Protein AF-A0A7W0RYN9-F1 (afdb_monomer_lite)

Sequence (116 aa):
MTLTGSSGGPLALGMLSTSPTIRRSRAARNGIRLAMRLSEGTEVVRIRIYRKTSSGRRLLSSGFKSPGASGLYRVSQNHRALRRALRVGRYEVEVTPGASRSDLGTTSRYAFRVVR

Structure (mmCIF, N/CA/C/O backbone):
data_AF-A0A7W0RYN9-F1
#
_entry.id   AF-A0A7W0RYN9-F1
#
loop_
_atom_site.group_PDB
_atom_site.id
_atom_site.type_symbol
_atom_site.label_atom_id
_atom_site.label_alt_id
_atom_site.label_comp_id
_atom_site.label_asym_id
_atom_site.label_entity_id
_atom_site.label_seq_id
_atom_site.pdbx_PDB_ins_code
_atom_site.Cartn_x
_atom_site.Cartn_y
_atom_site.Cartn_z
_atom_site.occupancy
_atom_site.B_iso_or_equiv
_atom_site.auth_seq_id
_atom_site.auth_comp_id
_atom_site.auth_asym_id
_atom_site.auth_atom_id
_atom_site.pdbx_PDB_model_num
ATOM 1 N N . MET A 1 1 ? 31.213 -9.856 -25.111 1.00 39.22 1 MET A N 1
ATOM 2 C CA . MET A 1 1 ? 29.735 -9.843 -25.147 1.00 39.22 1 MET A CA 1
ATOM 3 C C . MET A 1 1 ? 29.245 -10.875 -24.150 1.00 39.22 1 MET A C 1
ATOM 5 O O . MET A 1 1 ? 29.235 -12.056 -24.465 1.00 39.22 1 MET A O 1
ATOM 9 N N . THR A 1 2 ? 28.956 -10.462 -22.919 1.00 36.59 2 THR A N 1
ATOM 10 C CA . THR A 1 2 ? 28.509 -11.380 -21.864 1.00 36.59 2 THR A CA 1
ATOM 11 C C . THR A 1 2 ? 26.988 -11.334 -21.835 1.00 36.59 2 THR A C 1
ATOM 13 O O . THR A 1 2 ? 26.407 -10.299 -21.524 1.00 36.59 2 THR A O 1
ATOM 16 N N . LEU A 1 3 ? 26.351 -12.432 -22.239 1.00 46.62 3 LEU A N 1
ATOM 17 C CA . LEU A 1 3 ? 24.906 -12.624 -22.160 1.00 46.62 3 LEU A CA 1
ATOM 18 C C . LEU A 1 3 ? 24.524 -12.757 -20.681 1.00 46.62 3 LEU A C 1
ATOM 20 O O . LEU A 1 3 ? 24.671 -13.826 -20.090 1.00 46.62 3 LEU A O 1
ATOM 24 N N . THR A 1 4 ? 24.076 -11.669 -20.059 1.00 43.56 4 THR A N 1
ATOM 25 C CA . THR A 1 4 ? 23.472 -11.719 -18.726 1.00 43.56 4 THR A CA 1
ATOM 26 C C . THR A 1 4 ? 22.113 -12.388 -18.874 1.00 43.56 4 THR A C 1
ATOM 28 O O . THR A 1 4 ? 21.177 -11.801 -19.415 1.00 43.56 4 THR A O 1
ATOM 31 N N . GLY A 1 5 ? 22.012 -13.643 -18.441 1.00 37.53 5 GLY A N 1
ATOM 32 C CA . GLY A 1 5 ? 20.739 -14.343 -18.360 1.00 37.53 5 GLY A CA 1
ATOM 33 C C . GLY A 1 5 ? 19.773 -13.552 -17.482 1.00 37.53 5 GLY A C 1
ATOM 34 O O . GLY A 1 5 ? 19.924 -13.516 -16.263 1.00 37.53 5 GLY A O 1
ATOM 35 N N . SER A 1 6 ? 18.777 -12.919 -18.100 1.00 46.56 6 SER A N 1
ATOM 36 C CA . SER A 1 6 ? 17.562 -12.505 -17.413 1.00 46.56 6 SER A CA 1
ATOM 37 C C . SER A 1 6 ? 16.869 -13.781 -16.947 1.00 46.56 6 SER A C 1
ATOM 39 O O . SER A 1 6 ? 16.199 -14.458 -17.725 1.00 46.56 6 SER A O 1
ATOM 41 N N . SER A 1 7 ? 17.066 -14.153 -15.685 1.00 43.88 7 SER A N 1
ATOM 42 C CA . SER A 1 7 ? 16.228 -15.144 -15.023 1.00 43.88 7 SER A CA 1
ATOM 43 C C . SER A 1 7 ? 14.811 -14.569 -14.972 1.00 43.88 7 SER A C 1
ATOM 45 O O . SER A 1 7 ? 14.473 -13.770 -14.102 1.00 43.88 7 SER A O 1
ATOM 47 N N . GLY A 1 8 ? 14.019 -14.911 -15.992 1.00 53.91 8 GLY A N 1
ATOM 48 C CA . GLY A 1 8 ? 12.683 -14.391 -16.287 1.00 53.91 8 GLY A CA 1
ATOM 49 C C . GLY A 1 8 ? 11.628 -14.829 -15.277 1.00 53.91 8 GLY A C 1
ATOM 50 O O . GLY A 1 8 ? 10.672 -15.516 -15.621 1.00 53.91 8 GLY A O 1
ATOM 51 N N . GLY A 1 9 ? 11.816 -14.455 -14.015 1.00 64.62 9 GLY A N 1
ATOM 52 C CA . GLY A 1 9 ? 10.777 -14.482 -13.000 1.00 64.62 9 GLY A CA 1
ATOM 53 C C . GLY A 1 9 ? 9.962 -13.184 -13.031 1.00 64.62 9 GLY A C 1
ATOM 54 O O . GLY A 1 9 ? 10.488 -12.133 -13.402 1.00 64.62 9 GLY A O 1
ATOM 55 N N . PRO A 1 10 ? 8.682 -13.215 -12.623 1.00 77.19 10 PRO A N 1
ATOM 56 C CA . PRO A 1 10 ? 7.881 -12.003 -12.491 1.00 77.19 10 PRO A CA 1
ATOM 57 C C . PRO A 1 10 ? 8.558 -11.017 -11.530 1.00 77.19 10 PRO A C 1
ATOM 59 O O . PRO A 1 10 ? 8.958 -11.410 -10.431 1.00 77.19 10 PRO A O 1
ATOM 62 N N . LEU A 1 11 ? 8.645 -9.736 -11.919 1.00 87.94 11 LEU A N 1
ATOM 63 C CA . LEU A 1 11 ? 9.264 -8.676 -11.110 1.00 87.94 11 LEU A CA 1
ATOM 64 C C . LEU A 1 11 ? 8.782 -8.744 -9.658 1.00 87.94 11 LEU A C 1
ATOM 66 O O . LEU A 1 11 ? 7.584 -8.798 -9.389 1.00 87.94 11 LEU A O 1
ATOM 70 N N . ALA A 1 12 ? 9.705 -8.725 -8.705 1.00 92.12 12 ALA A N 1
ATOM 71 C CA . ALA A 1 12 ? 9.388 -8.803 -7.285 1.00 92.12 12 ALA A CA 1
ATOM 72 C C . ALA A 1 12 ? 10.119 -7.703 -6.515 1.00 92.12 12 ALA A C 1
ATOM 74 O O . ALA A 1 12 ? 11.184 -7.234 -6.921 1.00 92.12 12 ALA A O 1
ATOM 75 N N . LEU A 1 13 ? 9.539 -7.270 -5.397 1.00 91.62 13 LEU A N 1
ATOM 76 C CA . LEU A 1 13 ? 10.229 -6.368 -4.481 1.00 91.62 13 LEU A CA 1
ATOM 77 C C . LEU A 1 13 ? 11.280 -7.152 -3.699 1.00 91.62 13 LEU A C 1
ATOM 79 O O . LEU A 1 13 ? 10.976 -8.211 -3.156 1.00 91.62 13 LEU A O 1
ATOM 83 N N . GLY A 1 14 ? 12.473 -6.584 -3.541 1.00 91.12 14 GLY A N 1
ATOM 84 C CA . GLY A 1 14 ? 13.472 -7.130 -2.619 1.00 91.12 14 GLY A CA 1
ATOM 85 C C . GLY A 1 14 ? 13.107 -6.893 -1.149 1.00 91.12 14 GLY A C 1
ATOM 86 O O . GLY A 1 14 ? 13.558 -7.611 -0.265 1.00 91.12 14 GLY A O 1
ATOM 87 N N . MET A 1 15 ? 12.291 -5.870 -0.869 1.00 94.00 15 MET A N 1
ATOM 88 C CA . MET A 1 15 ? 11.796 -5.558 0.473 1.00 94.00 15 MET A CA 1
ATOM 89 C C . MET A 1 15 ? 10.543 -4.685 0.390 1.00 94.00 15 MET A C 1
ATOM 91 O O . MET A 1 15 ? 10.458 -3.804 -0.466 1.00 94.00 15 MET A O 1
ATOM 95 N N . LEU A 1 16 ? 9.623 -4.863 1.339 1.00 95.69 16 LEU A N 1
ATOM 96 C CA . LEU A 1 16 ? 8.515 -3.949 1.610 1.00 95.69 16 LEU A CA 1
ATOM 97 C C . LEU A 1 16 ? 8.420 -3.698 3.115 1.00 95.69 16 LEU A C 1
ATOM 99 O O . LEU A 1 16 ? 8.308 -4.638 3.899 1.00 95.69 16 LEU A O 1
ATOM 103 N N . SER A 1 17 ? 8.420 -2.432 3.523 1.00 95.06 17 SER A N 1
ATOM 104 C CA . SER A 1 17 ? 8.285 -2.052 4.923 1.00 95.06 17 SER A CA 1
ATOM 105 C C . SER A 1 17 ? 7.404 -0.822 5.127 1.00 95.06 17 SER A C 1
ATOM 107 O O . SER A 1 17 ? 7.298 0.093 4.305 1.00 95.06 17 SER A O 1
ATOM 109 N N . THR A 1 18 ? 6.744 -0.813 6.279 1.00 95.50 18 THR A N 1
ATOM 110 C CA . THR A 1 18 ? 6.069 0.343 6.864 1.00 95.50 18 THR A CA 1
ATOM 111 C C . THR A 1 18 ? 6.137 0.215 8.384 1.00 95.50 18 THR A C 1
ATOM 113 O O . THR A 1 18 ? 6.662 -0.765 8.910 1.00 95.50 18 THR A O 1
ATOM 116 N N . SER A 1 19 ? 5.632 1.204 9.117 1.00 95.50 19 SER A N 1
ATOM 117 C CA . SER A 1 19 ? 5.515 1.070 10.566 1.00 95.50 19 SER A CA 1
ATOM 118 C C . SER A 1 19 ? 4.447 0.016 10.898 1.00 95.50 19 SER A C 1
ATOM 120 O O . SER A 1 19 ? 3.309 0.164 10.446 1.00 95.50 19 SER A O 1
ATOM 122 N N . PRO A 1 20 ? 4.754 -1.005 11.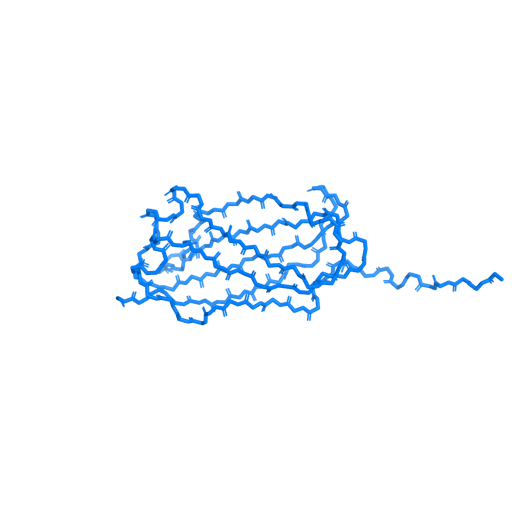721 1.00 96.31 20 PRO A N 1
ATOM 123 C CA . PRO A 1 20 ? 3.787 -2.050 12.074 1.00 96.31 20 PRO A CA 1
ATOM 124 C C . PRO A 1 20 ? 2.592 -1.488 12.856 1.00 96.31 20 PRO A C 1
ATOM 126 O O . PRO A 1 20 ? 1.475 -1.998 12.752 1.00 96.31 20 PRO A O 1
ATOM 129 N N . THR A 1 21 ? 2.816 -0.392 13.585 1.00 97.38 21 THR A N 1
ATOM 130 C CA . THR A 1 21 ? 1.801 0.348 14.335 1.00 97.38 21 THR A CA 1
ATOM 131 C C . THR A 1 21 ? 1.900 1.839 14.024 1.00 97.38 21 THR A C 1
ATOM 133 O O . THR A 1 21 ? 2.979 2.430 14.076 1.00 97.38 21 THR A O 1
ATOM 136 N N . ILE A 1 22 ? 0.765 2.469 13.718 1.00 96.75 22 ILE A N 1
ATOM 137 C CA . ILE A 1 22 ? 0.664 3.881 13.340 1.00 96.75 22 ILE A CA 1
ATOM 138 C C . ILE A 1 22 ? -0.414 4.548 14.200 1.00 96.75 22 ILE A C 1
ATOM 140 O O . ILE A 1 22 ? -1.555 4.098 14.230 1.00 96.75 22 ILE A O 1
ATOM 144 N N . ARG A 1 23 ? -0.091 5.651 14.882 1.00 97.50 23 ARG A N 1
ATOM 145 C CA . ARG A 1 23 ? -1.107 6.452 15.592 1.00 97.50 23 ARG A CA 1
ATOM 146 C C . ARG A 1 23 ? -2.084 7.082 14.602 1.00 97.50 23 ARG A C 1
ATOM 148 O O . ARG A 1 23 ? -1.655 7.603 13.568 1.00 97.50 23 ARG A O 1
ATOM 155 N N . ARG A 1 24 ? -3.377 7.116 14.928 1.00 96.50 24 ARG A N 1
ATOM 156 C CA . ARG A 1 24 ? -4.426 7.690 14.070 1.00 96.50 24 ARG A CA 1
ATOM 157 C C . ARG A 1 24 ? -4.131 9.150 13.739 1.00 96.50 24 ARG A C 1
ATOM 159 O O . ARG A 1 24 ? -4.274 9.548 12.588 1.00 96.50 24 ARG A O 1
ATOM 166 N N . SER A 1 25 ? -3.663 9.932 14.711 1.00 95.81 25 SER A N 1
ATOM 167 C CA . SER A 1 25 ? -3.263 11.333 14.507 1.00 95.81 25 SER A CA 1
ATOM 168 C C . SER A 1 25 ? -2.152 11.480 13.458 1.00 95.81 25 SER A C 1
ATOM 170 O O . SER A 1 25 ? -2.238 12.327 12.567 1.00 95.81 25 SER A O 1
ATOM 172 N N . ARG A 1 26 ? -1.142 10.600 13.498 1.00 95.12 26 ARG A N 1
ATOM 173 C CA . ARG A 1 26 ? -0.057 10.552 12.507 1.00 95.12 26 ARG A CA 1
ATOM 174 C C . ARG A 1 26 ? -0.577 10.119 11.136 1.00 95.12 26 ARG A C 1
ATOM 176 O O . ARG A 1 26 ? -0.221 10.744 10.142 1.00 95.12 26 ARG A O 1
ATOM 183 N N . ALA A 1 27 ? -1.433 9.101 11.083 1.00 93.75 27 ALA A N 1
ATOM 184 C CA . ALA A 1 27 ? -2.019 8.592 9.843 1.00 93.75 27 ALA A CA 1
ATOM 185 C C . ALA A 1 27 ? -2.923 9.640 9.158 1.00 93.75 27 ALA A C 1
ATOM 187 O O . ALA A 1 27 ? -2.867 9.827 7.945 1.00 93.75 27 ALA A O 1
ATOM 188 N N . ALA A 1 28 ? -3.705 10.391 9.936 1.00 92.75 28 ALA A N 1
ATOM 189 C CA . ALA A 1 28 ? -4.578 11.453 9.439 1.00 92.75 28 ALA A CA 1
ATOM 190 C C . ALA A 1 28 ? -3.803 12.673 8.906 1.00 92.75 28 ALA A C 1
ATOM 192 O O . ALA A 1 28 ? -4.273 13.353 7.988 1.00 92.75 28 ALA A O 1
ATOM 193 N N . ARG A 1 29 ? -2.613 12.947 9.458 1.00 93.38 29 ARG A N 1
ATOM 194 C CA . ARG A 1 29 ? -1.736 14.037 9.008 1.00 93.38 29 ARG A CA 1
ATOM 195 C C . ARG A 1 29 ? -0.890 13.630 7.801 1.00 93.38 29 ARG A C 1
ATOM 197 O O . ARG A 1 29 ? -0.906 14.312 6.785 1.00 93.38 29 ARG A O 1
ATOM 204 N N . ASN A 1 30 ? -0.205 12.493 7.898 1.00 92.44 30 ASN A N 1
ATOM 205 C CA . ASN A 1 30 ? 0.868 12.111 6.977 1.00 92.44 30 ASN A CA 1
ATOM 206 C C . ASN A 1 30 ? 0.480 10.991 6.001 1.00 92.44 30 ASN A C 1
ATOM 208 O O . ASN A 1 30 ? 1.245 10.693 5.087 1.00 92.44 30 ASN A O 1
ATOM 212 N N . GLY A 1 31 ? -0.678 10.354 6.190 1.00 93.56 31 GLY A N 1
ATOM 213 C CA . GLY A 1 31 ? -1.037 9.139 5.467 1.00 93.56 31 GLY A CA 1
ATOM 214 C C . GLY A 1 31 ? -0.184 7.940 5.884 1.00 93.56 31 GLY A C 1
ATOM 215 O O . GLY A 1 31 ? 0.252 7.838 7.034 1.00 93.56 31 GLY A O 1
ATOM 216 N N . ILE A 1 32 ? 0.049 7.032 4.937 1.00 95.31 32 ILE A N 1
ATOM 217 C CA . ILE A 1 32 ? 0.857 5.822 5.134 1.00 95.31 32 ILE A CA 1
ATOM 218 C C . ILE A 1 32 ? 2.179 5.968 4.384 1.00 95.31 32 ILE A C 1
ATOM 220 O O . ILE A 1 32 ? 2.182 6.185 3.174 1.00 95.31 32 ILE A O 1
ATOM 224 N N . ARG A 1 33 ? 3.298 5.843 5.101 1.00 96.31 33 ARG A N 1
ATOM 225 C CA . ARG A 1 33 ? 4.647 5.861 4.521 1.00 96.31 33 ARG A CA 1
ATOM 226 C C . ARG A 1 33 ? 5.094 4.438 4.227 1.00 96.31 33 ARG A C 1
ATOM 228 O O . ARG A 1 33 ? 5.017 3.582 5.106 1.00 96.31 33 ARG A O 1
ATOM 235 N N . LEU A 1 34 ? 5.558 4.209 3.011 1.00 96.44 34 LEU A N 1
ATOM 236 C CA . LEU A 1 34 ? 6.054 2.929 2.532 1.00 96.44 34 LEU A CA 1
ATOM 237 C C . LEU A 1 34 ? 7.512 3.102 2.122 1.00 96.44 34 LEU A C 1
ATOM 239 O O . LEU A 1 34 ? 7.864 4.099 1.487 1.00 96.44 34 LEU A O 1
ATOM 243 N N . ALA A 1 35 ? 8.337 2.127 2.472 1.00 96.75 35 ALA A N 1
ATOM 244 C CA . ALA A 1 35 ? 9.671 1.965 1.925 1.00 96.75 35 ALA A CA 1
ATOM 245 C C . ALA A 1 35 ? 9.743 0.597 1.251 1.00 96.75 35 ALA A C 1
ATOM 247 O O . ALA A 1 35 ? 9.220 -0.390 1.765 1.00 96.75 35 ALA A O 1
ATOM 248 N N . MET A 1 36 ? 10.353 0.544 0.078 1.00 96.25 36 MET A N 1
ATOM 249 C CA . MET A 1 36 ? 10.482 -0.686 -0.688 1.00 96.25 36 MET A CA 1
ATOM 250 C C . MET A 1 36 ? 11.791 -0.699 -1.463 1.00 96.25 36 MET A C 1
ATOM 252 O O . MET A 1 36 ? 12.312 0.359 -1.814 1.00 96.25 36 MET A O 1
ATOM 256 N N . ARG A 1 37 ? 12.323 -1.894 -1.714 1.00 96.56 37 ARG A N 1
ATOM 257 C CA . ARG A 1 37 ? 13.477 -2.086 -2.595 1.00 96.56 37 ARG A CA 1
ATOM 258 C C . ARG A 1 37 ? 12.979 -2.625 -3.928 1.00 96.56 37 ARG A C 1
ATOM 260 O O . ARG A 1 37 ? 12.446 -3.732 -3.978 1.00 96.56 37 ARG A O 1
ATOM 267 N N . LEU A 1 38 ? 13.106 -1.809 -4.963 1.00 95.06 38 LEU A N 1
ATOM 268 C CA . LEU A 1 38 ? 12.691 -2.111 -6.323 1.00 95.06 38 LEU A CA 1
ATOM 269 C C . LEU A 1 38 ? 13.810 -2.848 -7.046 1.00 95.06 38 LEU A C 1
ATOM 271 O O . LEU A 1 38 ? 14.969 -2.430 -6.979 1.00 95.06 38 LEU A O 1
ATOM 275 N N . SER A 1 39 ? 13.443 -3.923 -7.729 1.00 92.19 39 SER A N 1
ATOM 276 C CA . SER A 1 39 ? 14.336 -4.628 -8.645 1.00 92.19 39 SER A CA 1
ATOM 277 C C . SER A 1 39 ? 14.524 -3.815 -9.927 1.00 92.19 39 SER A C 1
ATOM 279 O O . SER A 1 39 ? 13.680 -2.977 -10.267 1.00 92.19 39 SER A O 1
ATOM 281 N N . GLU A 1 40 ? 15.627 -4.048 -10.633 1.00 91.00 40 GLU A N 1
ATOM 282 C CA . GLU A 1 40 ? 15.841 -3.482 -11.969 1.00 91.00 40 GLU A CA 1
ATOM 283 C C . GLU A 1 40 ? 14.690 -3.855 -12.918 1.00 91.00 40 GLU A C 1
ATOM 285 O O . GLU A 1 40 ? 14.047 -4.891 -12.748 1.00 91.00 40 GLU A O 1
ATOM 290 N N . GLY A 1 41 ? 14.373 -2.963 -13.862 1.00 90.81 41 GLY A N 1
ATOM 291 C CA . GLY A 1 41 ? 13.217 -3.102 -14.760 1.00 90.81 41 GLY A CA 1
ATOM 292 C C . GLY A 1 41 ? 11.859 -2.728 -14.147 1.00 90.81 41 GLY A C 1
ATOM 293 O O . GLY A 1 41 ? 10.833 -2.845 -14.814 1.00 90.81 41 GLY A O 1
ATOM 294 N N . THR A 1 42 ? 11.811 -2.273 -12.887 1.00 93.75 42 THR A N 1
ATOM 295 C CA . THR A 1 42 ? 10.565 -1.771 -12.282 1.00 93.75 42 THR A CA 1
ATOM 296 C C . THR A 1 42 ? 10.284 -0.327 -12.705 1.00 93.75 42 THR A C 1
ATOM 298 O O . THR A 1 42 ? 10.782 0.609 -12.083 1.00 93.75 42 THR A O 1
ATOM 301 N N . GLU A 1 43 ? 9.405 -0.152 -13.686 1.00 94.75 43 GLU A N 1
ATOM 302 C CA . GLU A 1 43 ? 8.961 1.162 -14.184 1.00 94.75 43 GLU A CA 1
ATOM 303 C C . GLU A 1 43 ? 7.707 1.678 -13.469 1.00 94.75 43 GLU A C 1
ATOM 305 O O . GLU A 1 43 ? 7.459 2.883 -13.356 1.00 94.75 43 GLU A O 1
ATOM 310 N N . VAL A 1 44 ? 6.872 0.762 -12.972 1.00 96.19 44 VAL A N 1
ATOM 311 C CA . VAL A 1 44 ? 5.668 1.105 -12.220 1.00 96.19 44 VAL A CA 1
ATOM 312 C C . VAL A 1 44 ? 5.512 0.255 -10.973 1.00 96.19 44 VAL A C 1
ATOM 314 O O . VAL A 1 44 ? 5.938 -0.890 -10.878 1.00 96.19 44 VAL A O 1
ATOM 317 N N . VAL A 1 45 ? 4.821 0.824 -9.995 1.00 96.88 45 VAL A N 1
ATOM 318 C CA . VAL A 1 45 ? 4.435 0.147 -8.768 1.00 96.88 45 VAL A CA 1
ATOM 319 C C . VAL A 1 45 ? 2.964 0.415 -8.507 1.00 96.88 45 VAL A C 1
ATOM 321 O O . VAL A 1 45 ? 2.540 1.560 -8.319 1.00 96.88 45 VAL A O 1
ATOM 324 N N . ARG A 1 46 ? 2.167 -0.651 -8.454 1.00 97.62 46 ARG A N 1
ATOM 325 C CA . ARG A 1 46 ? 0.776 -0.595 -8.015 1.00 97.62 46 ARG A CA 1
ATOM 326 C C . ARG A 1 46 ? 0.715 -0.718 -6.503 1.00 97.62 46 ARG A C 1
ATOM 328 O O . ARG A 1 46 ? 1.176 -1.705 -5.942 1.00 97.62 46 ARG A O 1
ATOM 335 N N . ILE A 1 47 ? 0.098 0.257 -5.848 1.00 97.88 47 ILE A N 1
ATOM 336 C CA . ILE A 1 47 ? -0.071 0.289 -4.395 1.00 97.88 47 ILE A CA 1
ATOM 337 C C . ILE A 1 47 ? -1.560 0.251 -4.083 1.00 97.88 47 ILE A C 1
ATOM 339 O O . ILE A 1 47 ? -2.322 1.116 -4.527 1.00 97.88 47 ILE A O 1
ATOM 343 N N . ARG A 1 48 ? -1.975 -0.734 -3.290 1.00 98.19 48 ARG A N 1
ATOM 344 C CA . ARG A 1 48 ? -3.338 -0.859 -2.777 1.00 98.19 48 ARG A CA 1
ATOM 345 C C . ARG A 1 48 ? -3.326 -0.920 -1.260 1.00 98.19 48 ARG A C 1
ATOM 347 O O . ARG A 1 48 ? -2.476 -1.575 -0.671 1.00 98.19 48 ARG A O 1
ATOM 354 N N . ILE A 1 49 ? -4.270 -0.242 -0.619 1.00 97.75 49 ILE A N 1
ATOM 355 C CA . ILE A 1 49 ? -4.431 -0.269 0.838 1.00 97.75 49 ILE A CA 1
ATOM 356 C C . ILE A 1 49 ? -5.823 -0.777 1.158 1.00 97.75 49 ILE A C 1
ATOM 358 O O . ILE A 1 49 ? -6.815 -0.255 0.646 1.00 97.75 49 ILE A O 1
ATOM 362 N N . TYR A 1 50 ? -5.882 -1.749 2.057 1.00 98.25 50 TYR A N 1
ATOM 363 C CA . TYR A 1 50 ? -7.101 -2.380 2.518 1.00 98.25 50 TYR A CA 1
ATOM 364 C C . TYR A 1 50 ? -7.256 -2.219 4.022 1.00 98.25 50 TYR A C 1
ATOM 366 O O . TYR A 1 50 ? -6.290 -2.296 4.783 1.00 98.25 50 TYR A O 1
ATOM 374 N N . ARG A 1 51 ? -8.501 -2.068 4.465 1.00 97.69 51 ARG A N 1
ATOM 375 C CA . ARG A 1 51 ? -8.886 -2.248 5.863 1.00 97.69 51 ARG A CA 1
ATOM 376 C C . ARG A 1 51 ? -9.340 -3.687 6.068 1.00 97.69 51 ARG A C 1
ATOM 378 O O . ARG A 1 51 ? -10.202 -4.157 5.329 1.00 97.69 51 ARG A O 1
ATOM 385 N N . LYS A 1 52 ? -8.797 -4.368 7.078 1.00 97.44 52 LYS A N 1
ATOM 386 C CA . LYS A 1 52 ? -9.294 -5.682 7.506 1.00 97.44 52 LYS A CA 1
ATOM 387 C C . LYS A 1 52 ? -10.559 -5.482 8.347 1.00 97.44 52 LYS A C 1
ATOM 389 O O . LYS A 1 52 ? -10.589 -4.646 9.251 1.00 97.44 52 LYS A O 1
ATOM 394 N N . THR A 1 53 ? -11.596 -6.230 8.012 1.00 95.00 53 THR A N 1
ATOM 395 C CA . THR A 1 53 ? -12.935 -6.232 8.616 1.00 95.00 53 THR A CA 1
ATOM 396 C C . THR A 1 53 ? -13.321 -7.671 8.964 1.00 95.00 53 THR A C 1
ATOM 398 O O . THR A 1 53 ? -12.629 -8.596 8.543 1.00 95.00 53 THR A O 1
ATOM 401 N N . SER A 1 54 ? -14.401 -7.878 9.719 1.00 92.38 54 SER A N 1
ATOM 402 C CA . SER A 1 54 ? -14.903 -9.228 10.024 1.00 92.38 54 SER A CA 1
ATOM 403 C C . SER A 1 54 ? -15.306 -10.004 8.765 1.00 92.38 54 SER A C 1
ATOM 405 O O . SER A 1 54 ? -15.078 -11.203 8.699 1.00 92.38 54 SER A O 1
ATOM 407 N N . SER A 1 55 ? -15.824 -9.318 7.743 1.00 91.88 55 SER A N 1
ATOM 408 C CA . SER A 1 55 ? -16.249 -9.899 6.464 1.00 91.88 55 SER A CA 1
ATOM 409 C C . SER A 1 55 ? -15.152 -9.946 5.389 1.00 91.88 55 SER A C 1
ATOM 411 O O . SER A 1 55 ? -15.440 -10.203 4.225 1.00 91.88 55 SER A O 1
ATOM 413 N N . GLY A 1 56 ? -13.887 -9.679 5.744 1.00 94.56 56 GLY A N 1
ATOM 414 C CA . GLY A 1 56 ? -12.757 -9.723 4.810 1.00 94.56 56 GLY A CA 1
ATOM 415 C C . GLY A 1 56 ? -11.999 -8.401 4.707 1.00 94.56 56 GLY A C 1
ATOM 416 O O . GLY A 1 56 ? -11.672 -7.776 5.719 1.00 94.56 56 GLY A O 1
ATOM 417 N N . ARG A 1 57 ? -11.660 -7.969 3.488 1.00 96.06 57 ARG A N 1
ATOM 418 C CA . ARG A 1 57 ? -10.825 -6.780 3.236 1.00 96.06 57 ARG A CA 1
ATOM 419 C C . ARG A 1 57 ? -11.583 -5.745 2.404 1.00 96.06 57 ARG A C 1
ATOM 421 O O . ARG A 1 57 ? -12.044 -6.049 1.312 1.00 96.06 57 ARG A O 1
ATOM 428 N N . ARG A 1 58 ? -11.650 -4.498 2.881 1.00 96.62 58 ARG A N 1
ATOM 429 C CA . ARG A 1 58 ? -12.227 -3.360 2.144 1.00 96.62 58 ARG A CA 1
ATOM 430 C C . ARG A 1 58 ? -11.123 -2.510 1.528 1.00 96.62 58 ARG A C 1
ATOM 432 O O . ARG A 1 58 ? -10.299 -1.971 2.268 1.00 96.62 58 ARG A O 1
ATOM 439 N N . LEU A 1 59 ? -11.133 -2.341 0.207 1.00 97.44 59 LEU A N 1
ATOM 440 C CA . LEU A 1 59 ? -10.211 -1.444 -0.495 1.00 97.44 59 LEU A CA 1
ATOM 441 C C . LEU A 1 59 ? -10.474 0.015 -0.087 1.00 97.44 59 LEU A C 1
ATOM 443 O O . LEU A 1 59 ? -11.607 0.490 -0.142 1.00 97.44 59 LEU A O 1
ATOM 447 N N . LEU A 1 60 ? -9.426 0.719 0.338 1.00 96.38 60 LEU A N 1
ATOM 448 C CA . LEU A 1 60 ? -9.468 2.142 0.695 1.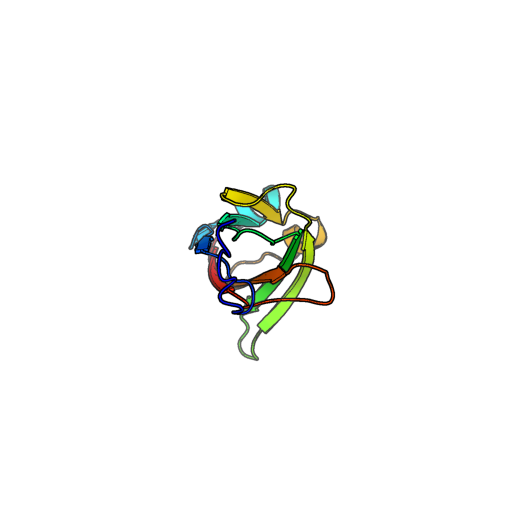00 96.38 60 LEU A CA 1
ATOM 449 C C . LEU A 1 60 ? -8.745 3.030 -0.314 1.00 96.38 60 LEU A C 1
ATOM 451 O O . LEU A 1 60 ? -9.056 4.210 -0.430 1.00 96.38 60 LEU A O 1
ATOM 455 N N . SER A 1 61 ? -7.740 2.479 -0.990 1.00 96.06 61 SER A N 1
ATOM 456 C CA . SER A 1 61 ? -6.918 3.197 -1.956 1.00 96.06 61 SER A CA 1
ATOM 457 C C . SER A 1 61 ? -6.328 2.216 -2.951 1.00 96.06 61 SER A C 1
ATOM 459 O O . SER A 1 61 ? -5.864 1.151 -2.553 1.00 96.06 61 SER A O 1
ATOM 461 N N . SER A 1 62 ? -6.270 2.611 -4.218 1.00 96.56 62 SER A N 1
ATOM 462 C CA . SER A 1 62 ? -5.521 1.936 -5.275 1.00 96.56 62 SER A CA 1
ATOM 463 C C . SER A 1 62 ? -4.904 3.000 -6.171 1.00 96.56 62 SER A C 1
ATOM 465 O O . SER A 1 62 ? -5.578 3.960 -6.533 1.00 96.56 62 SER A O 1
ATOM 467 N N . GLY A 1 63 ? -3.645 2.829 -6.557 1.00 95.38 63 GLY A N 1
ATOM 468 C CA . GLY A 1 63 ? -2.993 3.740 -7.488 1.00 95.38 63 GLY A CA 1
ATOM 469 C C . GLY A 1 63 ? -1.682 3.187 -8.015 1.00 95.38 63 GLY A C 1
ATOM 470 O O . GLY A 1 63 ? -1.096 2.284 -7.421 1.00 95.38 63 GLY A O 1
ATOM 471 N N . PHE A 1 64 ? -1.232 3.749 -9.130 1.00 96.19 64 PHE A N 1
ATOM 472 C CA . PHE A 1 64 ? 0.088 3.487 -9.685 1.00 96.19 64 PHE A CA 1
ATOM 473 C C . PHE A 1 64 ? 1.044 4.621 -9.325 1.00 96.19 64 PHE A C 1
ATOM 475 O O . PHE A 1 64 ? 0.645 5.782 -9.185 1.00 96.19 64 PHE A O 1
ATOM 482 N N . LYS A 1 65 ? 2.314 4.270 -9.169 1.00 95.25 65 LYS A N 1
ATOM 483 C CA . LYS A 1 65 ? 3.443 5.188 -9.064 1.00 95.25 65 LYS A CA 1
ATOM 484 C C . LYS A 1 65 ? 4.491 4.758 -10.076 1.00 95.25 65 LYS A C 1
ATOM 486 O O . LYS A 1 65 ? 4.612 3.564 -10.313 1.00 95.25 65 LYS A O 1
ATOM 491 N N . SER A 1 66 ? 5.211 5.716 -10.640 1.00 94.56 66 SER A N 1
ATOM 492 C CA . SER A 1 66 ? 6.329 5.464 -11.549 1.00 94.56 66 SER A CA 1
ATOM 493 C C . SER A 1 66 ? 7.610 5.875 -10.829 1.00 94.56 66 SER A C 1
ATOM 495 O O . SER A 1 66 ? 7.840 7.075 -10.657 1.00 94.56 66 SER A O 1
ATOM 497 N N . PRO A 1 67 ? 8.364 4.922 -10.262 1.00 88.94 67 PRO A N 1
ATOM 498 C CA . PRO A 1 67 ? 9.687 5.190 -9.717 1.00 88.94 67 PRO A CA 1
ATOM 499 C C . PRO A 1 67 ? 10.619 5.596 -10.862 1.00 88.94 67 PRO A C 1
ATOM 501 O O . PRO A 1 67 ? 10.597 4.967 -11.907 1.00 88.94 67 PRO A O 1
ATOM 504 N N . GLY A 1 68 ? 11.431 6.637 -10.678 1.00 87.12 68 GLY A N 1
ATOM 505 C CA . GLY A 1 68 ? 12.396 7.056 -11.706 1.00 87.12 68 GLY A CA 1
ATOM 506 C C . GLY A 1 68 ? 13.692 6.238 -11.726 1.00 87.12 68 GLY A C 1
ATOM 507 O O . GLY A 1 68 ? 14.539 6.476 -12.575 1.00 87.12 68 GLY A O 1
ATOM 508 N N . ALA A 1 69 ? 13.881 5.334 -10.760 1.00 88.25 69 ALA A N 1
ATOM 509 C CA . ALA A 1 69 ? 15.067 4.495 -10.635 1.00 88.25 69 ALA A CA 1
ATOM 510 C C . ALA A 1 69 ? 14.759 3.225 -9.826 1.00 88.25 69 ALA A C 1
ATOM 512 O O . ALA A 1 69 ? 13.837 3.205 -8.999 1.00 88.25 69 ALA A O 1
ATOM 513 N N . SER A 1 70 ? 15.574 2.189 -10.034 1.00 90.00 70 SER A N 1
ATOM 514 C CA . SER A 1 70 ? 15.603 0.983 -9.204 1.00 90.00 70 SER A CA 1
ATOM 515 C C . SER A 1 70 ? 16.231 1.255 -7.825 1.00 90.00 70 SER A C 1
ATOM 517 O O . SER A 1 70 ? 16.749 2.336 -7.536 1.00 90.00 70 SER A O 1
ATOM 519 N N . GLY A 1 71 ? 16.163 0.272 -6.922 1.00 93.69 71 GLY A N 1
ATOM 520 C CA . GLY A 1 71 ? 16.728 0.385 -5.578 1.00 93.69 71 GLY A CA 1
ATOM 521 C C . GLY A 1 71 ? 15.741 0.920 -4.540 1.00 93.69 71 GLY A C 1
ATOM 522 O O . GLY A 1 71 ? 14.574 0.527 -4.505 1.00 93.69 71 GLY A O 1
ATOM 523 N N . LEU A 1 72 ? 16.218 1.734 -3.595 1.00 95.94 72 LEU A N 1
ATOM 524 C CA . LEU A 1 72 ? 15.408 2.148 -2.448 1.00 95.94 72 LEU A CA 1
ATOM 525 C C . LEU A 1 72 ? 14.394 3.229 -2.836 1.00 95.94 72 LEU A C 1
ATOM 527 O O . LEU A 1 72 ? 14.742 4.388 -3.036 1.00 95.94 72 LEU A O 1
ATOM 531 N N . TYR A 1 73 ? 13.116 2.865 -2.816 1.00 96.06 73 TYR A N 1
ATOM 532 C CA . TYR A 1 73 ? 12.009 3.762 -3.105 1.00 96.06 73 TYR A CA 1
ATOM 533 C C . TYR A 1 73 ? 11.172 4.027 -1.854 1.00 96.06 73 TYR A C 1
ATOM 535 O O . TYR A 1 73 ? 10.728 3.109 -1.157 1.00 96.06 73 TYR A O 1
ATOM 543 N N . ARG A 1 74 ? 10.937 5.308 -1.555 1.00 95.94 74 ARG A N 1
ATOM 544 C CA . ARG A 1 74 ? 10.107 5.754 -0.430 1.00 95.94 74 ARG A CA 1
ATOM 545 C C . ARG A 1 74 ? 8.938 6.571 -0.951 1.00 95.94 74 ARG A C 1
ATOM 547 O O . ARG A 1 74 ? 9.129 7.543 -1.671 1.00 95.94 74 ARG A O 1
ATOM 554 N N . VAL A 1 75 ? 7.724 6.212 -0.544 1.00 94.94 75 VAL A N 1
ATOM 555 C CA . VAL A 1 75 ? 6.506 6.891 -0.998 1.00 94.94 75 VAL A CA 1
ATOM 556 C C . VAL A 1 75 ? 5.496 7.041 0.128 1.00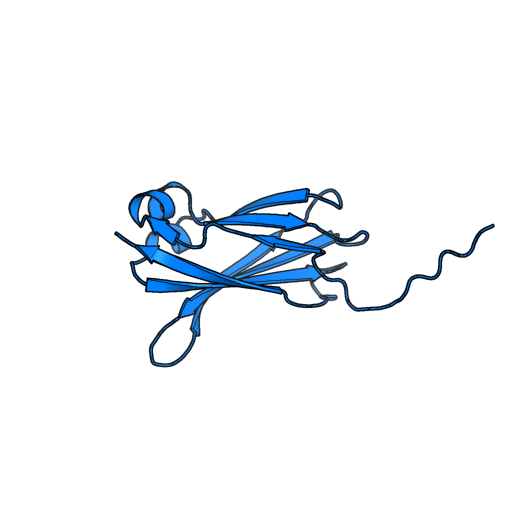 94.94 75 VAL A C 1
ATOM 558 O O . VAL A 1 75 ? 5.346 6.170 0.984 1.00 94.94 75 VAL A O 1
ATOM 561 N N . SER A 1 76 ? 4.776 8.163 0.122 1.00 94.50 76 SER A N 1
ATOM 562 C CA . SER A 1 76 ? 3.664 8.409 1.040 1.00 94.50 76 SER A CA 1
ATOM 563 C C . SER A 1 76 ? 2.330 8.318 0.303 1.00 94.50 76 SER A C 1
ATOM 565 O O . SER A 1 76 ? 2.106 9.008 -0.688 1.00 94.50 76 SER A O 1
ATOM 567 N N . GLN A 1 77 ? 1.418 7.494 0.811 1.00 94.44 77 GLN A N 1
ATOM 568 C CA . GLN A 1 77 ? 0.019 7.454 0.394 1.00 94.44 77 GLN A CA 1
ATOM 569 C C . GLN A 1 77 ? -0.773 8.407 1.296 1.00 94.44 77 GLN A C 1
ATOM 571 O O . GLN A 1 77 ? -1.203 8.029 2.386 1.00 94.44 77 GLN A O 1
ATOM 576 N N . ASN A 1 78 ? -0.907 9.668 0.878 1.00 95.06 78 ASN A N 1
ATOM 577 C CA . ASN A 1 78 ? -1.383 10.775 1.724 1.00 95.06 78 ASN A CA 1
ATOM 578 C C . ASN A 1 78 ? -2.556 11.582 1.132 1.00 95.06 78 ASN A C 1
AT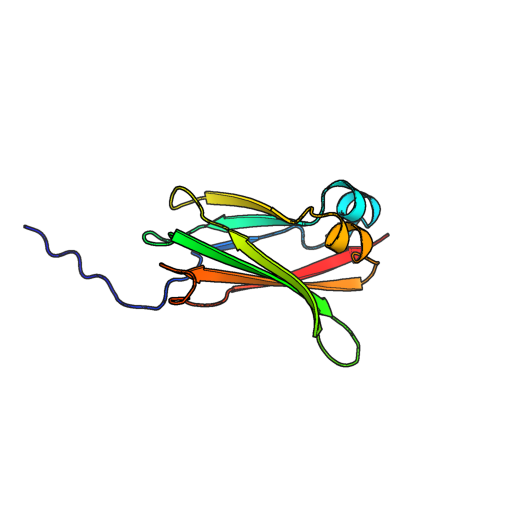OM 580 O O . ASN A 1 78 ? -2.908 12.644 1.658 1.00 95.06 78 ASN A O 1
ATOM 584 N N . HIS A 1 79 ? -3.195 11.093 0.070 1.00 94.06 79 HIS A N 1
ATOM 585 C CA . HIS A 1 79 ? -4.348 11.773 -0.515 1.00 94.06 79 HIS A CA 1
ATOM 586 C C . HIS A 1 79 ? -5.519 11.858 0.487 1.00 94.06 79 HIS A C 1
ATOM 588 O O . HIS A 1 79 ? -5.679 11.029 1.389 1.00 94.06 79 HIS A O 1
ATOM 594 N N . ARG A 1 80 ? -6.339 12.907 0.346 1.00 93.94 80 ARG A N 1
ATOM 595 C CA . ARG A 1 80 ? -7.345 13.318 1.345 1.00 93.94 80 ARG A CA 1
ATOM 596 C C . ARG A 1 80 ? -8.346 12.211 1.695 1.00 93.94 80 ARG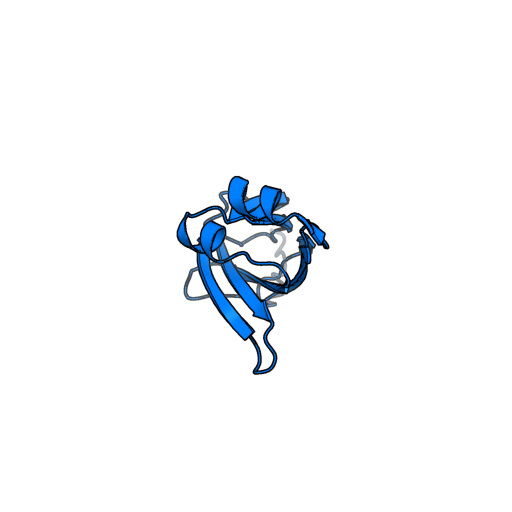 A C 1
ATOM 598 O O . ARG A 1 80 ? -8.681 12.068 2.870 1.00 93.94 80 ARG A O 1
ATOM 605 N N . ALA A 1 81 ? -8.801 11.434 0.709 1.00 93.62 81 ALA A N 1
ATOM 606 C CA . ALA A 1 81 ? -9.774 10.360 0.917 1.00 93.62 81 ALA A CA 1
ATOM 607 C C . ALA A 1 81 ? -9.226 9.258 1.840 1.00 93.62 81 ALA A C 1
ATOM 609 O O . ALA A 1 81 ? -9.845 8.956 2.861 1.00 93.62 81 ALA A O 1
ATOM 610 N N . LEU A 1 82 ? -8.021 8.743 1.568 1.00 95.19 82 LEU A N 1
ATOM 611 C CA . LEU A 1 82 ? -7.364 7.767 2.439 1.00 95.19 82 LEU A CA 1
ATOM 612 C C . LEU A 1 82 ? -7.137 8.315 3.849 1.00 95.19 82 LEU A C 1
ATOM 614 O O . LEU A 1 82 ? -7.485 7.643 4.815 1.00 95.19 82 LEU A O 1
ATOM 618 N N . ARG A 1 83 ? -6.626 9.546 3.995 1.00 95.56 83 ARG A N 1
ATOM 619 C CA . ARG A 1 83 ? -6.399 10.142 5.329 1.00 95.56 83 ARG A CA 1
ATOM 620 C C . ARG A 1 83 ? -7.674 10.200 6.175 1.00 95.56 83 ARG A C 1
ATOM 622 O O . ARG A 1 83 ? -7.608 9.984 7.381 1.00 95.56 83 ARG A O 1
ATOM 629 N N . ARG A 1 84 ? -8.833 10.441 5.552 1.00 94.31 84 ARG A N 1
ATOM 630 C CA . ARG A 1 84 ? -10.148 10.427 6.219 1.00 94.31 84 ARG A CA 1
ATOM 631 C C . ARG A 1 84 ? -10.670 9.016 6.510 1.00 94.31 84 ARG A C 1
ATOM 633 O O . ARG A 1 84 ? -11.397 8.829 7.483 1.00 94.31 84 ARG A O 1
ATOM 640 N N . ALA A 1 85 ? -10.297 8.032 5.695 1.00 94.81 85 ALA A N 1
ATOM 641 C CA . ALA A 1 85 ? -10.713 6.640 5.850 1.00 94.81 85 ALA A CA 1
ATOM 642 C C . ALA A 1 85 ? -9.911 5.864 6.916 1.00 94.81 85 ALA A C 1
ATOM 644 O O . ALA A 1 85 ? -10.397 4.855 7.432 1.00 94.81 85 ALA A O 1
ATOM 645 N N . LEU A 1 86 ? -8.706 6.327 7.272 1.00 94.69 86 LEU A N 1
ATOM 646 C CA . LEU A 1 86 ? -7.834 5.698 8.271 1.00 94.69 86 LEU A CA 1
ATOM 647 C C . LEU A 1 86 ? -8.391 5.866 9.697 1.00 94.69 86 LEU A C 1
ATOM 649 O O . LEU A 1 86 ? -8.168 6.863 10.385 1.00 94.69 86 LEU A O 1
ATOM 653 N N . ARG A 1 87 ? -9.120 4.846 10.153 1.00 95.69 87 ARG A N 1
ATOM 654 C CA . ARG A 1 87 ? -9.634 4.699 11.526 1.00 95.69 87 ARG A CA 1
ATOM 655 C C . ARG A 1 87 ? -8.787 3.709 12.329 1.00 95.69 87 ARG A C 1
ATOM 657 O O . ARG A 1 87 ? -7.993 2.972 11.757 1.00 95.69 87 ARG A O 1
ATOM 664 N N . VAL A 1 88 ? -8.981 3.639 13.644 1.00 97.44 88 VAL A N 1
ATOM 665 C CA . VAL A 1 88 ? -8.371 2.578 14.466 1.00 97.44 88 VAL A CA 1
ATOM 666 C C . VAL A 1 88 ? -8.773 1.201 13.914 1.00 97.44 88 VAL A C 1
ATOM 668 O O . VAL A 1 88 ? -9.937 0.984 13.560 1.00 97.44 88 VAL A O 1
ATOM 671 N N . GLY A 1 89 ? -7.806 0.292 13.772 1.00 97.25 89 GLY A N 1
ATOM 672 C CA . GLY A 1 89 ? -8.042 -1.044 13.223 1.00 97.25 89 GLY A CA 1
ATOM 673 C C . GLY A 1 89 ? -6.828 -1.689 12.557 1.00 97.25 89 GLY A C 1
ATOM 674 O O . GLY A 1 89 ? -5.709 -1.183 12.621 1.00 97.25 89 GLY A O 1
ATOM 675 N N . ARG A 1 90 ? -7.064 -2.834 11.909 1.00 97.94 90 ARG A N 1
ATOM 676 C CA . ARG A 1 90 ? -6.056 -3.607 11.170 1.00 97.94 90 ARG A CA 1
ATOM 677 C C . ARG A 1 90 ? -6.140 -3.302 9.676 1.00 97.94 90 ARG A C 1
ATOM 679 O O . ARG A 1 90 ? -7.232 -3.156 9.128 1.00 97.94 90 ARG A O 1
ATOM 686 N N . TYR A 1 91 ? -4.989 -3.246 9.029 1.00 98.12 91 TYR A N 1
ATOM 687 C CA . TYR A 1 91 ? -4.844 -2.872 7.630 1.00 98.12 91 TYR A CA 1
ATOM 688 C C . TYR A 1 91 ? -3.844 -3.779 6.930 1.00 98.12 91 TYR A C 1
ATOM 690 O O . TYR A 1 91 ? -3.073 -4.503 7.563 1.00 98.12 91 TYR A O 1
ATOM 698 N N . GLU A 1 92 ? -3.870 -3.720 5.608 1.00 97.94 92 GLU A N 1
ATOM 699 C CA . GLU A 1 92 ? -2.891 -4.359 4.749 1.00 97.94 92 GLU A CA 1
ATOM 700 C C . GLU A 1 92 ? -2.571 -3.446 3.578 1.00 97.94 92 GLU A C 1
ATOM 702 O O . GLU A 1 92 ? -3.468 -2.827 3.002 1.00 97.94 92 GLU A O 1
ATOM 707 N N . VAL A 1 93 ? -1.294 -3.357 3.237 1.00 97.81 93 VAL A N 1
ATOM 708 C CA . VAL A 1 93 ? -0.848 -2.772 1.980 1.00 97.81 93 VAL A CA 1
ATOM 709 C C . VAL A 1 93 ? -0.404 -3.895 1.056 1.00 97.81 93 VAL A C 1
ATOM 711 O O . VAL A 1 93 ? 0.306 -4.808 1.474 1.00 97.81 93 VAL A O 1
ATOM 714 N N . GLU A 1 94 ? -0.838 -3.819 -0.192 1.00 97.94 94 GLU A N 1
ATOM 715 C CA . GLU A 1 94 ? -0.338 -4.636 -1.287 1.00 97.94 94 GLU A CA 1
ATOM 716 C C . GLU A 1 94 ? 0.465 -3.737 -2.220 1.00 97.94 94 GLU A C 1
ATOM 718 O O . GLU A 1 94 ? 0.015 -2.648 -2.592 1.00 97.94 94 GLU A O 1
ATOM 723 N N . VAL A 1 95 ? 1.654 -4.194 -2.590 1.00 97.75 95 VAL A N 1
ATOM 724 C CA . VAL A 1 95 ? 2.540 -3.502 -3.517 1.00 97.75 95 VAL A CA 1
ATOM 725 C C . VAL A 1 95 ? 2.946 -4.483 -4.602 1.00 97.75 95 VAL A C 1
ATOM 727 O O . VAL A 1 95 ? 3.407 -5.578 -4.303 1.00 97.75 95 VAL A O 1
ATOM 730 N N . THR A 1 96 ? 2.726 -4.118 -5.860 1.00 97.38 96 THR A N 1
ATOM 731 C CA . THR A 1 96 ? 3.055 -4.958 -7.020 1.00 97.38 96 THR A CA 1
ATOM 732 C C . THR A 1 96 ? 3.935 -4.155 -7.975 1.00 97.38 96 THR A C 1
ATOM 734 O O . THR A 1 96 ? 3.443 -3.154 -8.505 1.00 97.38 96 THR A O 1
ATOM 737 N N . PRO A 1 97 ? 5.218 -4.512 -8.148 1.00 96.56 97 PRO A N 1
ATOM 738 C CA . PRO A 1 97 ? 6.074 -3.899 -9.158 1.00 96.56 97 PRO A CA 1
ATOM 739 C C . PRO A 1 97 ? 5.684 -4.401 -10.555 1.00 96.56 97 PRO A C 1
ATOM 741 O O . PRO A 1 97 ? 5.074 -5.461 -10.688 1.00 96.56 97 PRO A O 1
ATOM 744 N N . GLY A 1 98 ? 6.022 -3.644 -11.589 1.00 95.75 98 GLY A N 1
ATOM 745 C CA . GLY A 1 98 ? 5.778 -4.015 -12.978 1.00 95.75 98 GLY A CA 1
ATOM 746 C C . GLY A 1 98 ? 6.625 -3.196 -13.943 1.00 95.75 98 GLY A C 1
ATOM 747 O O . GLY A 1 98 ? 7.031 -2.078 -13.616 1.00 95.75 98 GLY A O 1
ATOM 748 N N . ALA A 1 99 ? 6.861 -3.746 -15.132 1.00 93.62 99 ALA A N 1
ATOM 749 C CA . ALA A 1 99 ? 7.493 -3.032 -16.239 1.00 93.62 99 ALA A CA 1
ATOM 750 C C . ALA A 1 99 ? 6.492 -2.085 -16.926 1.00 93.62 99 ALA A C 1
ATOM 752 O O . ALA A 1 99 ? 6.866 -1.109 -17.568 1.00 93.62 99 ALA A O 1
ATOM 753 N N . SER A 1 100 ? 5.187 -2.332 -16.761 1.00 93.44 100 SER A N 1
ATOM 754 C CA . SER A 1 100 ? 4.125 -1.428 -17.203 1.00 93.44 100 SER A CA 1
ATOM 755 C C . SER A 1 100 ? 2.864 -1.591 -16.348 1.00 93.44 100 SER A C 1
ATOM 757 O O . SER A 1 100 ? 2.783 -2.440 -15.462 1.00 93.44 100 SER A O 1
ATOM 759 N N . ARG A 1 101 ? 1.834 -0.769 -16.588 1.00 94.25 101 ARG A N 1
ATOM 760 C CA . ARG A 1 101 ? 0.551 -0.890 -15.862 1.00 94.25 101 ARG A CA 1
ATOM 761 C C . ARG A 1 101 ? -0.193 -2.196 -16.166 1.00 94.25 101 ARG A C 1
ATOM 763 O O . ARG A 1 101 ? -1.018 -2.599 -15.345 1.00 94.25 101 ARG A O 1
ATOM 770 N N . SER A 1 102 ? 0.088 -2.802 -17.320 1.00 93.06 102 SER A N 1
ATOM 771 C CA . SER A 1 102 ? -0.5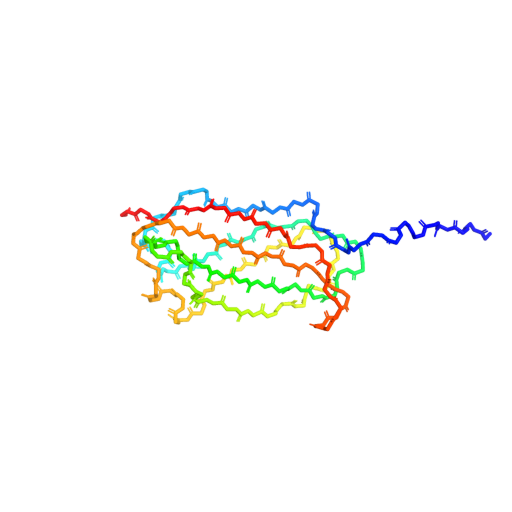17 -4.053 -17.790 1.00 93.06 102 SER A CA 1
ATOM 772 C C . SER A 1 102 ? 0.352 -5.273 -17.481 1.00 93.06 102 SER A C 1
ATOM 774 O O . SER A 1 102 ? -0.182 -6.367 -17.349 1.00 93.06 102 SER A O 1
ATOM 776 N N . ASP A 1 103 ? 1.662 -5.072 -17.323 1.00 93.12 103 ASP A N 1
ATOM 777 C CA . ASP A 1 103 ? 2.641 -6.114 -17.017 1.00 93.12 103 ASP A CA 1
ATOM 778 C C . ASP A 1 103 ? 3.131 -5.977 -15.570 1.00 93.12 103 ASP A C 1
ATOM 780 O O . ASP A 1 103 ? 4.065 -5.229 -15.256 1.00 93.12 103 ASP A O 1
ATOM 784 N N . LEU A 1 104 ? 2.408 -6.648 -14.674 1.00 94.62 104 LEU A N 1
ATOM 785 C CA . LEU A 1 104 ? 2.652 -6.640 -13.239 1.00 94.62 104 LEU A CA 1
ATOM 786 C C . LEU A 1 104 ? 3.281 -7.956 -12.799 1.00 94.62 104 LEU A C 1
ATOM 788 O O . LEU A 1 104 ? 2.823 -9.030 -13.175 1.00 94.62 104 LEU A O 1
ATOM 792 N N . GLY A 1 105 ? 4.280 -7.854 -11.931 1.00 94.62 105 GLY A N 1
ATOM 793 C CA . GLY A 1 105 ? 4.937 -8.999 -11.326 1.00 94.62 105 GLY A CA 1
ATOM 794 C C . GLY A 1 105 ? 4.277 -9.462 -10.023 1.00 94.62 105 GLY A C 1
ATOM 795 O O . GLY A 1 105 ? 3.061 -9.413 -9.832 1.00 94.62 105 GLY A O 1
ATOM 796 N N . THR A 1 106 ? 5.106 -9.918 -9.090 1.00 96.00 106 THR A N 1
ATOM 797 C CA . THR A 1 106 ? 4.692 -10.546 -7.835 1.00 96.00 106 THR A CA 1
ATOM 798 C C . THR A 1 106 ? 4.240 -9.518 -6.801 1.00 96.00 106 THR A C 1
ATOM 800 O O . THR A 1 106 ? 4.989 -8.625 -6.399 1.00 96.00 106 THR A O 1
ATOM 803 N N . THR A 1 107 ? 3.015 -9.671 -6.293 1.00 96.88 107 THR A N 1
ATOM 804 C CA . THR A 1 107 ? 2.491 -8.825 -5.214 1.00 96.88 107 THR A CA 1
ATOM 805 C C . THR A 1 107 ? 3.135 -9.160 -3.869 1.00 96.88 107 THR A C 1
ATOM 807 O O . THR A 1 107 ? 2.972 -10.258 -3.341 1.00 96.88 107 THR A O 1
ATOM 810 N N . SER A 1 108 ? 3.762 -8.171 -3.237 1.00 97.31 108 SER A N 1
ATOM 811 C CA . SER A 1 108 ? 4.159 -8.227 -1.829 1.00 97.31 108 SER A CA 1
ATOM 812 C C . SER A 1 108 ? 3.080 -7.619 -0.935 1.00 97.31 108 SER A C 1
ATOM 814 O O . SER A 1 108 ? 2.423 -6.639 -1.300 1.00 97.31 108 SER A O 1
ATOM 816 N N . ARG A 1 109 ? 2.907 -8.174 0.268 1.00 97.38 109 ARG A N 1
ATOM 817 C CA . ARG A 1 109 ? 1.921 -7.706 1.252 1.00 97.38 109 ARG A CA 1
ATOM 818 C C . ARG A 1 109 ? 2.597 -7.310 2.556 1.00 97.38 109 ARG A C 1
ATOM 820 O O . ARG A 1 109 ? 3.557 -7.947 2.972 1.00 97.38 109 ARG A O 1
ATOM 827 N N . TYR A 1 110 ? 2.058 -6.299 3.231 1.00 97.50 110 TYR A N 1
ATOM 828 C CA . TYR A 1 110 ? 2.474 -5.944 4.586 1.00 97.50 110 TYR A CA 1
ATOM 829 C C . TYR A 1 110 ? 1.262 -5.567 5.441 1.00 97.50 110 TYR A C 1
ATOM 831 O O . TYR A 1 110 ? 0.463 -4.704 5.071 1.00 97.50 110 TYR A O 1
ATOM 839 N N . ALA A 1 111 ? 1.122 -6.202 6.603 1.00 97.50 111 ALA A N 1
ATOM 840 C CA . ALA A 1 111 ? 0.045 -5.922 7.545 1.00 97.50 111 ALA A CA 1
ATOM 841 C C . ALA A 1 111 ? 0.483 -4.891 8.593 1.00 97.50 111 ALA A C 1
ATOM 843 O O . ALA A 1 111 ? 1.577 -4.975 9.139 1.00 97.50 111 ALA A O 1
ATOM 844 N N . PHE A 1 112 ? -0.393 -3.940 8.918 1.00 97.62 112 PHE A N 1
ATOM 845 C CA . PHE A 1 112 ? -0.127 -2.936 9.951 1.00 97.62 112 PHE A CA 1
ATOM 846 C C . PHE A 1 112 ? -1.391 -2.590 10.743 1.00 97.62 112 PHE A C 1
ATOM 848 O O . PHE A 1 112 ? -2.514 -2.945 10.368 1.00 97.62 112 PHE A O 1
ATOM 855 N N . ARG A 1 113 ? -1.218 -1.901 11.871 1.00 97.94 113 ARG A N 1
ATOM 856 C CA . ARG A 1 113 ? -2.307 -1.467 12.752 1.00 97.94 113 ARG A CA 1
ATOM 857 C C . ARG A 1 113 ? -2.335 0.046 12.875 1.00 97.94 113 ARG A C 1
ATOM 859 O O . ARG A 1 113 ? -1.302 0.681 13.062 1.00 97.94 113 ARG A O 1
ATOM 866 N N . VAL A 1 114 ? -3.534 0.615 12.830 1.00 97.62 114 VAL A N 1
ATOM 867 C CA . VAL A 1 114 ? -3.774 1.992 13.258 1.00 97.62 114 VAL A CA 1
ATOM 868 C C . VAL A 1 114 ? -4.330 1.956 14.673 1.00 97.62 114 VAL A C 1
ATOM 870 O O . VAL A 1 114 ? -5.348 1.309 14.922 1.00 97.62 114 VAL A O 1
ATOM 873 N N . VAL A 1 115 ? -3.662 2.646 15.587 1.00 97.94 115 VAL A N 1
ATOM 874 C CA . VAL A 1 115 ? -4.029 2.761 17.007 1.00 97.94 115 VAL A CA 1
ATOM 875 C C . VAL A 1 115 ? -4.447 4.193 17.328 1.00 97.94 115 VAL A C 1
ATOM 877 O O . VAL A 1 115 ? -4.400 5.049 16.445 1.00 97.94 115 VAL A O 1
ATOM 880 N N . ARG A 1 116 ? -4.912 4.449 18.554 1.00 94.81 116 ARG A N 1
ATOM 881 C CA . ARG A 1 116 ? -5.271 5.807 18.987 1.00 94.81 116 ARG A CA 1
ATOM 882 C C . ARG A 1 116 ? -4.062 6.748 18.906 1.00 94.81 116 ARG A C 1
ATOM 884 O O . ARG A 1 116 ? -2.935 6.313 19.226 1.00 94.81 116 ARG A O 1
#

Radius of gyration: 15.43 Å; chains: 1; bounding box: 46×29×44 Å

Foldseek 3Di:
DDPDDPPPAFWDWPDKDWAQEAELVRCLQFNTKIKTAGDPLFQKKWKWKWFQDPVGTHTQDIDMDGDPDGTIDMDHPHDNSRSVVDDFGKMKMWMWTANDPVGTGDIDMDIHGYDD

pLDDT: mean 91.21, std 13.66, range [36.59, 98.25]

Secondary structure (DSSP, 8-state):
--------PPP--SEEE--SEEEHHHHHHH-EEEEEEEPTT--EEEEEEEEEETTEEEEEEEEEE--SSSEEEEEEE--HHHHHH--SEEEEEEEEEESSSSSB-PPEEEEEEEE-